Protein AF-A0A4R5K6H7-F1 (afdb_monomer_lite)

Radius of gyration: 14.01 Å; chains: 1; bounding box: 36×33×32 Å

Sequence (113 aa):
MSVEVGVRLEEVELQALKYLFDDEPGLAKLCVDIENFVVQARELTTVGFYSIINCKLPSGTVGSSREISKKISDPLLATGGCYVCWIEHDFTLCLEGFSDRNWPKALTPRALQ

Foldseek 3Di:
DDDPPFAFDDPLRLVLLCVQCVPPPLCPVVNVCNRVKGWPDKDADQFWIKTKIADPDDPPRDDAWDKTKDWDDDPVQPPTWMWIWIAHPPRIIMIIIGDPHHDDPVSGPPVHD

pLDDT: mean 83.08, std 14.32, range [34.84, 96.44]

Structure (mmCIF, N/CA/C/O backbone):
data_AF-A0A4R5K6H7-F1
#
_entry.id   AF-A0A4R5K6H7-F1
#
loop_
_atom_site.group_PDB
_atom_site.id
_atom_site.type_symbol
_atom_site.label_atom_id
_atom_site.label_alt_id
_atom_site.label_comp_id
_atom_site.label_asym_id
_atom_site.label_entity_id
_atom_site.label_seq_id
_atom_site.pdbx_PDB_ins_code
_atom_site.Cartn_x
_atom_site.Cartn_y
_atom_site.Cartn_z
_atom_site.occupancy
_atom_site.B_iso_or_equiv
_atom_site.auth_seq_id
_atom_site.auth_comp_id
_atom_site.auth_asym_id
_atom_site.auth_atom_id
_atom_site.pdbx_PDB_model_num
ATOM 1 N N . MET A 1 1 ? -19.971 -21.174 14.301 1.00 35.19 1 MET A N 1
ATOM 2 C CA . MET A 1 1 ? -19.513 -19.816 13.945 1.00 35.19 1 MET A CA 1
ATOM 3 C C . MET A 1 1 ? -18.135 -19.968 13.342 1.00 35.19 1 MET A C 1
ATOM 5 O O . MET A 1 1 ? -17.191 -20.223 14.077 1.00 35.19 1 MET A O 1
ATOM 9 N N . SER A 1 2 ? -18.041 -19.953 12.016 1.00 34.84 2 SER A N 1
ATOM 10 C CA . SER A 1 2 ? -16.748 -19.980 11.336 1.00 34.84 2 SER A CA 1
ATOM 11 C C . SER A 1 2 ? -16.135 -18.599 11.502 1.00 34.84 2 SER A C 1
ATOM 13 O O . SER A 1 2 ? -16.705 -17.617 11.037 1.00 34.84 2 SER A O 1
ATOM 15 N N . VAL A 1 3 ? -15.039 -18.507 12.247 1.00 42.41 3 VAL A N 1
ATOM 16 C CA . VAL A 1 3 ? -14.226 -17.293 12.264 1.00 42.41 3 VAL A CA 1
ATOM 17 C C . VAL A 1 3 ? -13.590 -17.245 10.881 1.00 42.41 3 VAL A C 1
ATOM 19 O O . VAL A 1 3 ? -12.768 -18.105 10.570 1.00 42.41 3 VAL A O 1
ATOM 22 N N . GLU A 1 4 ? -14.026 -16.330 10.016 1.00 46.28 4 GLU A N 1
ATOM 23 C CA . GLU A 1 4 ? -13.267 -16.034 8.803 1.00 46.28 4 GLU A CA 1
ATOM 24 C C . GLU A 1 4 ? -11.863 -15.640 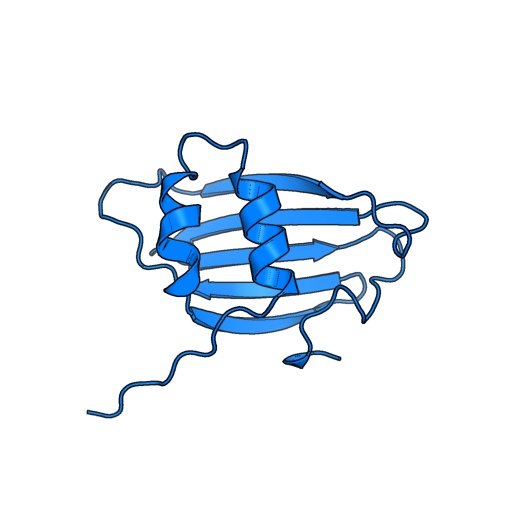9.256 1.00 46.28 4 GLU A C 1
ATOM 26 O O . GLU A 1 4 ? -11.665 -14.629 9.935 1.00 46.28 4 GLU A O 1
ATOM 31 N N . VAL A 1 5 ? -10.889 -16.500 8.965 1.00 55.56 5 VAL A N 1
ATOM 32 C CA . VAL A 1 5 ? -9.482 -16.193 9.186 1.00 55.56 5 VAL A CA 1
ATOM 33 C C . VAL A 1 5 ? -9.130 -15.151 8.136 1.00 55.56 5 VAL A C 1
ATOM 35 O O . VAL A 1 5 ? -8.787 -15.484 7.006 1.00 55.56 5 VAL A O 1
ATOM 38 N N . GLY A 1 6 ? -9.315 -13.882 8.492 1.00 67.06 6 GLY A N 1
ATOM 39 C CA . GLY A 1 6 ? -8.976 -12.761 7.634 1.00 67.06 6 GLY A CA 1
ATOM 40 C C . GLY A 1 6 ? -7.512 -12.835 7.208 1.00 67.06 6 GLY A C 1
ATOM 41 O O . GLY A 1 6 ? -6.631 -13.073 8.040 1.00 67.06 6 GLY A O 1
ATOM 42 N N . VAL A 1 7 ? -7.251 -12.646 5.915 1.00 86.31 7 VAL A N 1
ATOM 43 C CA . VAL A 1 7 ? -5.887 -12.602 5.381 1.00 86.31 7 VAL A CA 1
ATOM 44 C C . VAL A 1 7 ? -5.183 -11.394 5.993 1.00 86.31 7 VAL A C 1
ATOM 46 O O . VAL A 1 7 ? -5.696 -10.280 5.952 1.00 86.31 7 VAL A O 1
ATOM 49 N N . ARG A 1 8 ? -4.023 -11.608 6.614 1.00 91.06 8 ARG A N 1
ATOM 50 C CA . ARG A 1 8 ? -3.247 -10.520 7.223 1.00 91.06 8 ARG A CA 1
ATOM 51 C C . ARG A 1 8 ? -2.534 -9.701 6.151 1.00 91.06 8 ARG A C 1
ATOM 53 O O . ARG A 1 8 ? -2.286 -10.193 5.044 1.00 91.06 8 ARG A O 1
ATOM 60 N N . LEU A 1 9 ? -2.181 -8.471 6.518 1.00 92.75 9 LEU A N 1
ATOM 61 C CA . LEU A 1 9 ? -1.256 -7.658 5.738 1.00 92.75 9 LEU A CA 1
ATOM 62 C C . LEU A 1 9 ? 0.080 -8.386 5.579 1.00 92.75 9 LEU A C 1
ATOM 64 O O . LEU A 1 9 ? 0.585 -9.012 6.512 1.00 92.75 9 LEU A O 1
ATOM 68 N N . GLU A 1 10 ? 0.652 -8.277 4.393 1.00 94.62 10 GLU A N 1
ATOM 69 C CA . GLU A 1 10 ? 2.022 -8.669 4.120 1.00 94.62 10 GLU A CA 1
ATOM 70 C C . GLU A 1 10 ? 2.993 -7.520 4.414 1.00 94.62 10 GLU A C 1
ATOM 72 O O . GLU A 1 10 ? 2.599 -6.362 4.559 1.00 94.62 10 GLU A O 1
ATOM 77 N N . GLU A 1 11 ? 4.288 -7.840 4.474 1.00 92.81 11 GLU A N 1
ATOM 78 C CA . GLU A 1 11 ? 5.347 -6.890 4.838 1.00 92.81 11 GLU A CA 1
ATOM 79 C C . GLU A 1 11 ? 5.319 -5.610 3.987 1.00 92.81 11 GLU A C 1
ATOM 81 O O . GLU A 1 11 ? 5.425 -4.512 4.525 1.00 92.81 11 GLU A O 1
ATOM 86 N N . VAL A 1 12 ? 5.110 -5.740 2.672 1.00 93.88 12 VAL A N 1
ATOM 87 C CA . VAL A 1 12 ? 5.030 -4.595 1.749 1.00 93.88 12 VAL A CA 1
ATOM 88 C C . VAL A 1 12 ? 3.880 -3.657 2.127 1.00 93.88 12 VAL A C 1
ATOM 90 O O . VAL A 1 12 ? 4.056 -2.442 2.167 1.00 93.88 12 VAL A O 1
ATOM 93 N N . GLU A 1 13 ? 2.709 -4.213 2.441 1.00 95.19 13 GLU A N 1
ATOM 94 C CA . GLU A 1 13 ? 1.516 -3.434 2.786 1.00 95.19 13 GLU A CA 1
ATOM 95 C C . GLU A 1 13 ? 1.689 -2.753 4.150 1.00 95.19 13 GLU A C 1
ATOM 97 O O . GLU A 1 13 ? 1.373 -1.573 4.306 1.00 95.19 13 GLU A O 1
ATOM 102 N N . LEU A 1 14 ? 2.256 -3.472 5.127 1.00 93.12 14 LEU A N 1
ATOM 103 C CA . LEU A 1 14 ? 2.587 -2.937 6.450 1.00 93.12 14 LEU A CA 1
ATOM 104 C C . LEU A 1 14 ? 3.561 -1.762 6.355 1.00 93.12 14 LEU A C 1
ATOM 106 O O . LEU A 1 14 ? 3.347 -0.732 6.995 1.00 93.12 14 LEU A O 1
ATOM 110 N N . GLN A 1 15 ? 4.628 -1.910 5.571 1.00 92.12 15 GLN A N 1
ATOM 111 C CA . GLN A 1 15 ? 5.631 -0.866 5.390 1.00 92.12 15 GLN A CA 1
ATOM 112 C C . GLN A 1 15 ? 5.051 0.354 4.675 1.00 92.12 15 GLN A C 1
ATOM 114 O O . GLN A 1 15 ? 5.281 1.476 5.124 1.00 92.12 15 GLN A O 1
ATOM 119 N N . ALA A 1 16 ? 4.259 0.149 3.619 1.00 93.44 16 ALA A N 1
ATOM 120 C CA . ALA A 1 16 ? 3.613 1.234 2.888 1.00 93.44 16 ALA A CA 1
ATOM 121 C C . ALA A 1 16 ? 2.659 2.041 3.783 1.00 93.44 16 ALA A C 1
ATOM 123 O O . ALA A 1 16 ? 2.742 3.267 3.829 1.00 93.44 16 ALA A O 1
ATOM 124 N N . LEU A 1 17 ? 1.801 1.368 4.556 1.00 92.12 17 LEU A N 1
ATOM 125 C CA . LEU A 1 17 ? 0.883 2.032 5.485 1.00 92.12 17 LEU A CA 1
ATOM 126 C C . LEU A 1 17 ? 1.621 2.768 6.607 1.00 92.12 17 LEU A C 1
ATOM 128 O O . LEU A 1 17 ? 1.303 3.924 6.876 1.00 92.12 17 LEU A O 1
ATOM 132 N N . LYS A 1 18 ? 2.636 2.147 7.227 1.00 90.62 18 LYS A N 1
ATOM 133 C CA . LYS A 1 18 ? 3.474 2.819 8.236 1.00 90.62 18 LYS A CA 1
ATOM 134 C C . LYS A 1 18 ? 4.119 4.074 7.659 1.00 90.62 18 LYS A C 1
ATOM 136 O O . LYS A 1 18 ? 4.041 5.130 8.273 1.00 90.62 18 LYS A O 1
ATOM 141 N N . TYR A 1 19 ? 4.687 3.973 6.459 1.00 90.88 19 TYR A N 1
ATOM 142 C CA . TYR A 1 19 ? 5.308 5.099 5.770 1.00 90.88 19 TYR A CA 1
ATOM 143 C C . TYR A 1 19 ? 4.318 6.239 5.491 1.00 90.88 19 TYR A C 1
ATOM 145 O O . TYR A 1 19 ? 4.633 7.411 5.711 1.00 90.88 19 TYR A O 1
ATOM 153 N N . LEU A 1 20 ? 3.104 5.913 5.042 1.00 90.19 20 LEU A N 1
ATOM 154 C CA . LEU A 1 20 ? 2.058 6.904 4.789 1.00 90.19 20 LEU A CA 1
ATOM 155 C C . LEU A 1 20 ? 1.589 7.590 6.077 1.00 90.19 20 LEU A C 1
ATOM 157 O O . LEU A 1 20 ? 1.406 8.806 6.082 1.00 90.19 20 LEU A O 1
ATOM 161 N N . PHE A 1 21 ? 1.436 6.838 7.165 1.00 87.12 21 PHE A N 1
ATOM 162 C CA . PHE A 1 21 ? 0.838 7.324 8.409 1.00 87.12 21 PHE A CA 1
ATOM 163 C C . PHE A 1 21 ? 1.822 7.991 9.382 1.00 87.12 21 PHE A C 1
ATOM 165 O O . PHE A 1 21 ? 1.366 8.703 10.273 1.00 87.12 21 PHE A O 1
ATOM 172 N N . ASP A 1 22 ? 3.136 7.799 9.220 1.00 84.44 22 ASP A N 1
ATOM 173 C CA . ASP A 1 22 ? 4.167 8.289 10.158 1.00 84.44 22 ASP A CA 1
ATOM 174 C C . ASP A 1 22 ? 4.073 9.802 10.440 1.00 84.44 22 ASP A C 1
ATOM 176 O O . ASP A 1 22 ? 4.150 10.245 11.583 1.00 84.44 22 ASP A O 1
ATOM 180 N N . ASP A 1 23 ? 3.786 10.591 9.401 1.00 76.62 23 ASP A N 1
ATOM 181 C CA . ASP A 1 23 ? 3.695 12.059 9.478 1.00 76.62 23 ASP A CA 1
ATOM 182 C C . ASP A 1 23 ? 2.252 12.575 9.614 1.00 76.62 23 ASP A C 1
ATOM 184 O O . ASP A 1 23 ? 2.001 13.767 9.444 1.00 76.62 23 ASP A O 1
ATOM 188 N N . GLU A 1 24 ? 1.281 11.693 9.873 1.00 79.56 24 GLU A N 1
ATOM 189 C CA . GLU A 1 24 ? -0.144 12.027 9.870 1.00 79.56 24 GLU A CA 1
ATOM 190 C C . GLU A 1 24 ? -0.742 11.944 11.284 1.00 79.56 24 GLU A C 1
ATOM 192 O O . GLU A 1 24 ? -1.169 10.871 11.724 1.00 79.56 24 GLU A O 1
ATOM 197 N N . PRO A 1 25 ? -0.855 13.076 12.017 1.00 70.69 25 PRO A N 1
ATOM 198 C CA . PRO A 1 25 ? -1.251 13.084 13.429 1.00 70.69 25 PRO A CA 1
ATOM 199 C C . PRO A 1 25 ? -2.618 12.439 13.698 1.00 70.69 25 PRO A C 1
ATOM 201 O O . PRO A 1 25 ? -2.850 11.885 14.772 1.00 70.69 25 PRO A O 1
ATOM 204 N N . GLY A 1 26 ? -3.528 12.498 12.719 1.00 70.31 26 GLY A N 1
ATOM 205 C CA . GLY A 1 26 ? -4.852 11.877 12.797 1.00 70.31 26 GLY A CA 1
ATOM 206 C C . GLY A 1 26 ? -4.848 10.358 12.597 1.00 70.31 26 GLY A C 1
ATOM 207 O O . GLY A 1 26 ? -5.784 9.693 13.033 1.00 70.31 26 GLY A O 1
ATOM 208 N N . LEU A 1 27 ? -3.800 9.804 11.981 1.00 74.38 27 LEU A N 1
ATOM 209 C CA . LEU A 1 27 ? -3.680 8.381 11.648 1.00 74.38 27 LEU A CA 1
ATOM 210 C C . LEU A 1 27 ? -2.575 7.665 12.426 1.00 74.38 27 LEU A C 1
ATOM 212 O O . LEU A 1 27 ? -2.494 6.445 12.368 1.00 74.38 27 LEU A O 1
ATOM 216 N N . ALA A 1 28 ? -1.790 8.368 13.243 1.00 68.81 28 ALA A N 1
ATOM 217 C CA . ALA A 1 28 ? -0.818 7.742 14.140 1.00 68.81 28 ALA A CA 1
ATOM 218 C C . ALA A 1 28 ? -1.445 6.655 15.041 1.00 68.81 28 ALA A C 1
ATOM 220 O O . ALA A 1 28 ? -0.819 5.636 15.326 1.00 68.81 28 ALA A O 1
ATOM 221 N N . LYS A 1 29 ? -2.717 6.818 15.440 1.00 68.12 29 LYS A N 1
ATOM 222 C CA . LYS A 1 29 ? -3.464 5.783 16.180 1.00 68.12 29 LYS A CA 1
ATOM 223 C C . LYS A 1 29 ? -3.680 4.508 15.361 1.00 68.12 29 LYS A C 1
ATOM 225 O O . LYS A 1 29 ? -3.722 3.430 15.937 1.00 68.12 29 LYS A O 1
ATOM 230 N N . LEU A 1 30 ? -3.773 4.616 14.037 1.00 72.12 30 LEU A N 1
ATOM 231 C CA . LEU A 1 30 ? -3.923 3.461 13.159 1.00 72.12 30 LEU A CA 1
ATOM 232 C C . LEU A 1 30 ? -2.662 2.635 13.011 1.00 72.12 30 LEU A C 1
ATOM 234 O O . LEU A 1 30 ? -2.759 1.422 12.861 1.00 72.12 30 LEU A O 1
ATOM 238 N N . CYS A 1 31 ? -1.491 3.263 13.107 1.00 69.81 31 CYS A N 1
ATOM 239 C CA . CYS A 1 31 ? -0.229 2.531 13.145 1.00 69.81 31 CYS A CA 1
ATOM 240 C C . CYS A 1 31 ? -0.148 1.562 14.328 1.00 69.81 31 CYS A C 1
ATOM 242 O O . CYS A 1 31 ? 0.494 0.523 14.205 1.00 69.81 31 CYS A O 1
ATOM 244 N N . VAL A 1 32 ? -0.789 1.886 15.457 1.00 69.62 32 VAL A N 1
ATOM 245 C CA . VAL A 1 32 ? -0.776 1.043 16.663 1.00 69.62 32 VAL A CA 1
ATOM 246 C C . VAL A 1 32 ? -1.591 -0.235 16.454 1.00 69.62 32 VAL A C 1
ATOM 248 O O . VAL A 1 32 ? -1.161 -1.305 16.867 1.00 69.62 32 VAL A O 1
ATOM 251 N N . ASP A 1 33 ? -2.726 -0.136 15.759 1.00 77.56 33 ASP A N 1
ATOM 252 C CA . ASP A 1 33 ? -3.651 -1.254 15.536 1.00 77.56 33 ASP A CA 1
ATOM 253 C C . ASP A 1 33 ? -3.495 -1.917 14.159 1.00 77.56 33 ASP A C 1
ATOM 255 O O . ASP A 1 33 ? -4.317 -2.753 13.777 1.00 77.56 33 ASP A O 1
ATOM 259 N N . ILE A 1 34 ? -2.444 -1.576 13.406 1.00 82.62 34 ILE A N 1
ATOM 260 C CA . ILE A 1 34 ? -2.248 -2.039 12.025 1.00 82.62 34 ILE A CA 1
ATOM 261 C C . ILE A 1 34 ? -2.199 -3.570 11.912 1.00 82.62 34 ILE A C 1
ATOM 263 O O . ILE A 1 34 ? -2.612 -4.143 10.909 1.00 82.62 34 ILE A O 1
ATOM 267 N N . GLU A 1 35 ? -1.764 -4.260 12.967 1.00 79.94 35 GLU A N 1
ATOM 268 C CA . GLU A 1 35 ? -1.738 -5.725 13.019 1.00 79.94 35 GLU A CA 1
ATOM 269 C C . GLU A 1 35 ? -3.142 -6.344 12.986 1.00 79.94 35 GLU A C 1
ATOM 271 O O . GLU A 1 35 ? -3.300 -7.487 12.559 1.00 79.94 35 GLU A O 1
ATOM 276 N N . ASN A 1 36 ? -4.175 -5.596 13.390 1.00 83.62 36 ASN A N 1
ATOM 277 C CA . ASN A 1 36 ? -5.574 -6.028 13.377 1.00 83.62 36 ASN A CA 1
ATOM 278 C C . ASN A 1 36 ? -6.260 -5.832 12.022 1.00 83.62 36 ASN A C 1
ATOM 280 O O . ASN A 1 36 ? -7.431 -6.191 11.881 1.00 83.62 36 ASN A O 1
ATOM 284 N N . PHE A 1 37 ? -5.560 -5.272 11.036 1.00 89.06 37 PHE A N 1
ATOM 285 C CA . PHE A 1 37 ? -6.117 -5.055 9.710 1.00 89.06 37 PHE A CA 1
ATOM 286 C C . PHE A 1 37 ? -6.242 -6.381 8.963 1.00 89.06 37 PHE A C 1
ATOM 288 O O . PHE A 1 37 ? -5.418 -7.293 9.103 1.00 89.06 37 PHE A O 1
ATOM 295 N N . VAL A 1 38 ? -7.297 -6.475 8.160 1.00 91.62 38 VAL A N 1
ATOM 296 C CA . VAL A 1 38 ? -7.617 -7.663 7.374 1.00 91.62 38 VAL A CA 1
ATOM 297 C C . VAL A 1 38 ? -7.695 -7.277 5.912 1.00 91.62 38 VAL A C 1
ATOM 299 O O . VAL A 1 38 ? -8.490 -6.425 5.530 1.00 91.62 38 VAL A O 1
ATOM 302 N N . VAL A 1 39 ? -6.900 -7.934 5.082 1.00 93.25 39 VAL A N 1
ATOM 303 C CA . VAL A 1 39 ? -6.957 -7.777 3.634 1.00 93.25 39 VAL A CA 1
ATOM 304 C C . VAL A 1 39 ? -8.169 -8.530 3.097 1.00 93.25 39 VAL A C 1
ATOM 306 O O . VAL A 1 39 ? -8.321 -9.731 3.320 1.00 93.25 39 VAL A O 1
ATOM 309 N N . GLN A 1 40 ? -9.033 -7.804 2.396 1.00 93.00 40 GLN A N 1
ATOM 310 C CA . GLN A 1 40 ? -10.210 -8.335 1.714 1.00 93.00 40 GLN A CA 1
ATOM 311 C C . GLN A 1 40 ? -9.889 -8.731 0.274 1.00 93.00 40 GLN A C 1
ATOM 313 O O . GLN A 1 40 ? -10.354 -9.766 -0.196 1.00 93.00 40 GLN A O 1
ATOM 318 N N . ALA A 1 41 ? -9.085 -7.922 -0.417 1.00 93.69 41 ALA A N 1
ATOM 319 C CA . ALA A 1 41 ? -8.701 -8.164 -1.800 1.00 93.69 41 ALA A CA 1
ATOM 320 C C . ALA A 1 41 ? -7.311 -7.601 -2.095 1.00 93.69 41 ALA A C 1
ATOM 322 O O . ALA A 1 41 ? -6.854 -6.660 -1.446 1.00 93.69 41 ALA A O 1
ATOM 323 N N . ARG A 1 42 ? -6.666 -8.189 -3.100 1.00 96.38 42 ARG A N 1
ATOM 324 C CA . ARG A 1 42 ? -5.419 -7.724 -3.701 1.00 96.38 42 ARG A CA 1
ATOM 325 C C . ARG A 1 42 ? -5.529 -7.899 -5.202 1.00 96.38 42 ARG A C 1
ATOM 327 O O . ARG A 1 42 ? -6.055 -8.918 -5.649 1.00 96.38 42 ARG A O 1
ATOM 334 N N . GLU A 1 43 ? -4.973 -6.977 -5.962 1.00 96.31 43 GLU A N 1
ATOM 335 C CA . GLU A 1 43 ? -4.887 -7.122 -7.410 1.00 96.31 43 GLU A CA 1
ATOM 336 C C . GLU A 1 43 ? -3.611 -6.471 -7.936 1.00 96.31 43 GLU A C 1
ATOM 338 O O . GLU A 1 43 ? -3.130 -5.463 -7.414 1.00 96.31 43 GLU A O 1
ATOM 343 N N . LEU A 1 44 ? -3.053 -7.085 -8.976 1.00 95.56 44 LEU A N 1
ATOM 344 C CA . LEU A 1 44 ? -1.936 -6.532 -9.721 1.00 95.56 44 LEU A CA 1
ATOM 345 C C . LEU A 1 44 ? -2.476 -5.610 -10.815 1.00 95.56 44 LEU A C 1
ATOM 347 O O . LEU A 1 44 ? -3.356 -6.003 -11.578 1.00 95.56 44 LEU A O 1
ATOM 351 N N . THR A 1 45 ? -1.911 -4.416 -10.937 1.00 91.88 45 THR A N 1
ATOM 352 C CA . THR A 1 45 ? -2.241 -3.491 -12.024 1.00 91.88 45 THR A CA 1
ATOM 353 C C . THR A 1 45 ? -1.117 -3.468 -13.055 1.00 91.88 45 THR A C 1
ATOM 355 O O . THR A 1 45 ? -0.049 -4.054 -12.872 1.00 91.88 45 THR A O 1
ATOM 358 N N . THR A 1 46 ? -1.321 -2.763 -14.167 1.00 89.44 46 THR A N 1
ATOM 359 C CA . THR A 1 46 ? -0.272 -2.594 -15.186 1.00 89.44 46 THR A CA 1
ATOM 360 C C . THR A 1 46 ? 0.946 -1.818 -14.681 1.00 89.44 46 THR A C 1
ATOM 362 O O . THR A 1 46 ? 2.002 -1.883 -15.303 1.00 89.44 46 THR A O 1
ATOM 365 N N . VAL A 1 47 ? 0.797 -1.063 -13.591 1.00 91.62 47 VAL A N 1
ATOM 366 C CA . VAL A 1 47 ? 1.793 -0.102 -13.088 1.00 91.62 47 VAL A CA 1
ATOM 367 C C . VAL A 1 47 ? 2.142 -0.320 -11.615 1.00 91.62 47 VAL A C 1
ATOM 369 O O . VAL A 1 47 ? 2.862 0.496 -11.037 1.00 91.62 47 VAL A O 1
ATOM 372 N N . GLY A 1 48 ? 1.636 -1.389 -10.994 1.00 94.75 48 GLY A N 1
ATOM 373 C CA . GLY A 1 48 ? 1.588 -1.473 -9.542 1.00 94.75 48 GLY A CA 1
ATOM 374 C C . GLY A 1 48 ? 0.744 -2.611 -8.986 1.00 94.75 48 GLY A C 1
ATOM 375 O O . GLY A 1 48 ? 0.559 -3.657 -9.608 1.00 94.75 48 GLY A O 1
ATOM 376 N N . PHE A 1 49 ? 0.207 -2.373 -7.798 1.00 96.25 49 PHE A N 1
ATOM 377 C CA . PHE A 1 49 ? -0.789 -3.213 -7.147 1.00 96.25 49 PHE A CA 1
ATOM 378 C C . PHE A 1 49 ? -1.741 -2.344 -6.332 1.00 96.25 49 PHE A C 1
ATOM 380 O O . PHE A 1 49 ? -1.388 -1.226 -5.946 1.00 96.25 49 PHE A O 1
ATOM 387 N N . TYR A 1 50 ? -2.898 -2.899 -5.990 1.00 95.94 50 TYR A N 1
ATOM 388 C CA . TYR A 1 50 ? -3.723 -2.351 -4.925 1.00 95.94 50 TYR A CA 1
ATOM 389 C C . TYR A 1 50 ? -4.196 -3.441 -3.960 1.00 95.94 50 TYR A C 1
ATOM 391 O O . TYR A 1 50 ? -4.285 -4.621 -4.313 1.00 95.94 50 TYR A O 1
ATOM 399 N N . SER A 1 51 ? -4.512 -3.019 -2.740 1.00 96.31 51 SER A N 1
ATOM 400 C CA .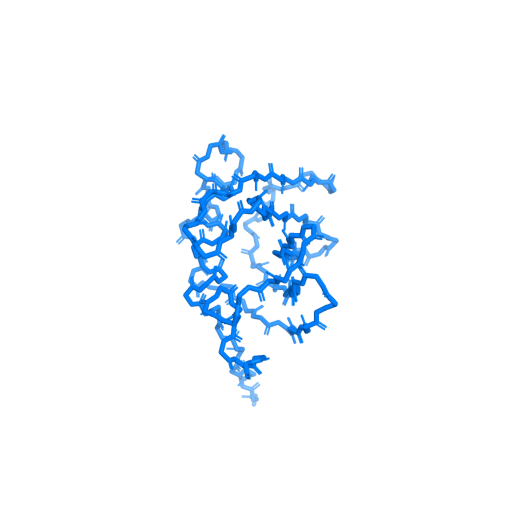 SER A 1 51 ? -5.058 -3.844 -1.670 1.00 96.31 51 SER A CA 1
ATOM 401 C C . SER A 1 51 ? -6.253 -3.150 -1.027 1.00 96.31 51 SER A C 1
ATOM 403 O O . SER A 1 51 ? -6.180 -1.973 -0.679 1.00 96.31 51 SER A O 1
ATOM 405 N N . ILE A 1 52 ? -7.337 -3.898 -0.826 1.00 93.88 52 ILE A N 1
ATOM 406 C CA . ILE A 1 52 ? -8.517 -3.461 -0.070 1.00 93.88 52 ILE A CA 1
ATOM 407 C C . ILE A 1 52 ? -8.424 -4.070 1.322 1.00 93.88 52 ILE A C 1
ATOM 409 O O . ILE A 1 52 ? -8.305 -5.288 1.473 1.00 93.88 52 ILE A O 1
ATOM 413 N N . ILE A 1 53 ? -8.449 -3.222 2.341 1.00 92.44 53 ILE A N 1
ATOM 414 C CA . ILE A 1 53 ? -8.077 -3.563 3.708 1.00 92.44 53 ILE A CA 1
ATOM 415 C C . ILE A 1 53 ? -9.178 -3.087 4.647 1.00 92.44 53 ILE A C 1
ATOM 417 O O . ILE A 1 53 ? -9.450 -1.900 4.763 1.00 92.44 53 ILE A O 1
ATOM 421 N N . ASN A 1 54 ? -9.789 -4.008 5.376 1.00 89.31 54 ASN A N 1
ATOM 422 C CA . ASN A 1 54 ? -10.714 -3.673 6.443 1.00 89.31 54 ASN A CA 1
ATOM 423 C C . ASN A 1 54 ? -9.925 -3.318 7.710 1.00 89.31 54 ASN A C 1
ATOM 425 O O . ASN A 1 54 ? -9.114 -4.118 8.195 1.00 89.31 54 ASN A O 1
ATOM 429 N N . CYS A 1 55 ? -10.172 -2.132 8.257 1.00 81.69 55 CYS A N 1
ATOM 430 C CA . CYS A 1 55 ? -9.647 -1.719 9.546 1.00 81.69 55 CYS A CA 1
ATOM 431 C C . CYS A 1 55 ? -10.806 -1.504 10.522 1.00 81.69 55 CYS A C 1
ATOM 433 O O . CYS A 1 55 ? -11.816 -0.897 10.202 1.00 81.69 55 CYS A O 1
ATOM 435 N N . LYS A 1 56 ? -10.688 -1.976 11.764 1.00 71.88 56 LYS A N 1
ATOM 436 C CA . LYS A 1 56 ? -11.649 -1.590 12.805 1.00 71.88 56 LYS A CA 1
ATOM 437 C C . LYS A 1 56 ? -11.177 -0.282 13.421 1.00 71.88 56 LYS A C 1
ATOM 439 O O . LYS A 1 56 ? -10.423 -0.308 14.389 1.00 71.88 56 LYS A O 1
ATOM 444 N N . LEU A 1 57 ? -11.572 0.857 12.849 1.00 65.62 57 LEU A N 1
ATOM 445 C CA . LEU A 1 57 ? -11.237 2.144 13.461 1.00 65.62 57 LEU A CA 1
ATOM 446 C C . LEU A 1 57 ? -11.987 2.296 14.790 1.00 65.62 57 LEU A C 1
ATOM 448 O O . LEU A 1 57 ? -13.184 1.996 14.856 1.00 65.62 57 LEU A O 1
ATOM 452 N N . PRO A 1 58 ? -11.345 2.838 15.837 1.00 58.38 58 PRO A N 1
ATOM 453 C CA . PRO A 1 58 ? -12.070 3.326 16.996 1.00 58.38 58 PRO A CA 1
ATOM 454 C C . PRO A 1 58 ? -13.097 4.367 16.537 1.00 58.38 58 PRO A C 1
ATOM 456 O O . PRO A 1 58 ? -12.778 5.276 15.759 1.00 58.38 58 PRO A O 1
ATOM 459 N N . SER A 1 59 ? -14.334 4.230 17.011 1.00 53.19 59 SER A N 1
ATOM 460 C CA . SER A 1 59 ? -15.430 5.158 16.733 1.00 53.19 59 SER A CA 1
ATOM 461 C C . SER A 1 59 ? -14.982 6.608 16.961 1.00 53.19 59 SER A C 1
ATOM 463 O O . SER A 1 59 ? -14.595 6.960 18.074 1.00 53.19 59 SER A O 1
ATOM 465 N N . GLY A 1 60 ? -15.025 7.432 15.907 1.00 54.50 60 GLY A N 1
ATOM 466 C CA . GLY A 1 60 ? -14.685 8.862 15.956 1.00 54.50 60 GLY A CA 1
ATOM 467 C C . GLY A 1 60 ? -13.380 9.283 15.269 1.00 54.50 60 GLY A C 1
ATOM 468 O O . GLY A 1 60 ? -13.012 10.449 15.382 1.00 54.50 60 GLY A O 1
ATOM 469 N N . THR A 1 61 ? -12.673 8.384 14.571 1.00 57.47 61 THR A N 1
ATOM 470 C CA . THR A 1 61 ? -11.296 8.678 14.116 1.00 57.47 61 THR A CA 1
ATOM 471 C C . THR A 1 61 ? -11.173 9.245 12.696 1.00 57.47 61 THR A C 1
ATOM 473 O O . THR A 1 61 ? -10.138 9.823 12.387 1.00 57.47 61 THR A O 1
ATOM 476 N N . VAL A 1 62 ? -12.176 9.160 11.814 1.00 55.19 62 VAL A N 1
ATOM 477 C CA . VAL A 1 62 ? -11.984 9.604 10.419 1.00 55.19 62 VAL A CA 1
ATOM 478 C C . VAL A 1 62 ? -13.203 10.341 9.877 1.00 55.19 62 VAL A C 1
ATOM 480 O O . VAL A 1 62 ? -14.280 9.769 9.729 1.00 55.19 62 VAL A O 1
ATOM 483 N N . GLY A 1 63 ? -13.006 11.622 9.555 1.00 54.59 63 GLY A N 1
ATOM 484 C CA . GLY A 1 63 ? -13.851 12.327 8.599 1.00 54.59 63 GLY A CA 1
ATOM 485 C C . GLY A 1 63 ? -13.665 11.690 7.225 1.00 54.59 63 GLY A C 1
ATOM 486 O O . GLY A 1 63 ? -12.535 11.486 6.787 1.00 54.59 63 GLY A O 1
ATOM 487 N N . SER A 1 64 ? -14.773 11.326 6.590 1.00 58.56 64 SER A N 1
ATOM 488 C CA . SER A 1 64 ? -14.837 10.680 5.279 1.00 58.56 64 SER A CA 1
ATOM 489 C C . SER A 1 64 ? -13.866 11.280 4.251 1.00 58.56 64 SER A C 1
ATOM 491 O O . SER A 1 64 ? -13.801 12.501 4.107 1.00 58.56 64 SER A O 1
ATOM 493 N N . SER A 1 65 ? -13.218 10.406 3.472 1.00 60.19 65 SER A N 1
ATOM 494 C CA . SER A 1 65 ? -12.548 1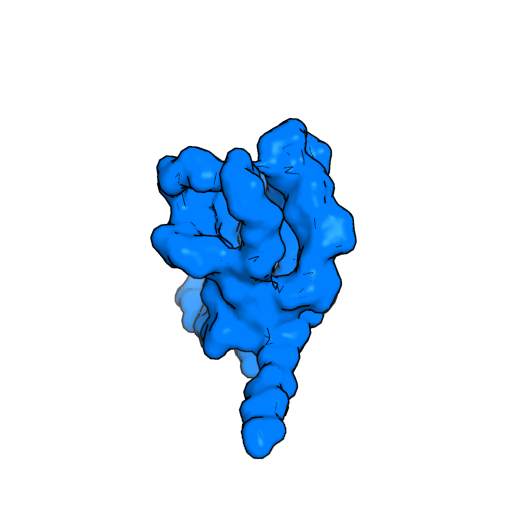0.726 2.204 1.00 60.19 65 SER A CA 1
ATOM 495 C C . SER A 1 65 ? -11.260 11.558 2.299 1.00 60.19 65 SER A C 1
ATOM 497 O O . SER A 1 65 ? -11.105 12.557 1.595 1.00 60.19 65 SER A O 1
ATOM 499 N N . ARG A 1 66 ? -10.301 11.138 3.135 1.00 74.38 66 ARG A N 1
ATOM 500 C CA . ARG A 1 66 ? -8.929 11.667 3.081 1.00 74.38 66 ARG A CA 1
ATOM 501 C C . ARG A 1 66 ? -8.018 10.697 2.332 1.00 74.38 66 ARG A C 1
ATOM 503 O O . ARG A 1 66 ? -7.779 9.589 2.804 1.00 74.38 66 ARG A O 1
ATOM 510 N N . GLU A 1 67 ? -7.525 11.140 1.183 1.00 88.31 67 GLU A N 1
ATOM 511 C CA . GLU A 1 67 ? -6.429 10.504 0.454 1.00 88.31 67 GLU A CA 1
ATOM 512 C C . GLU A 1 67 ? -5.093 11.008 1.011 1.00 88.31 67 GLU A C 1
ATOM 514 O O . GLU A 1 67 ? -4.933 12.199 1.301 1.00 88.31 67 GLU A O 1
ATOM 519 N N . ILE A 1 68 ? -4.138 10.099 1.177 1.00 90.06 68 ILE A N 1
ATOM 520 C CA . ILE A 1 68 ? -2.760 10.393 1.558 1.00 90.06 68 ILE A CA 1
ATOM 521 C C . ILE A 1 68 ? -1.859 9.723 0.546 1.00 90.06 68 ILE A C 1
ATOM 523 O O . ILE A 1 68 ? -1.941 8.517 0.334 1.00 90.06 68 ILE A O 1
ATOM 527 N N . SER A 1 69 ? -0.966 10.507 -0.038 1.00 93.19 69 SER A N 1
ATOM 528 C CA . SER A 1 69 ? 0.005 10.032 -1.007 1.00 93.19 69 SER A CA 1
ATOM 529 C C . SER A 1 69 ? 1.408 10.447 -0.594 1.00 93.19 69 SER A C 1
ATOM 531 O O . SER A 1 69 ? 1.639 11.567 -0.133 1.00 93.19 69 SER A O 1
ATOM 533 N N . LYS A 1 70 ? 2.367 9.535 -0.752 1.00 94.00 70 LYS A N 1
ATOM 534 C CA . LYS A 1 70 ? 3.788 9.828 -0.560 1.00 94.00 70 LYS A CA 1
ATOM 535 C C . LYS A 1 70 ? 4.615 9.168 -1.649 1.00 94.00 70 LYS A C 1
ATOM 537 O O . LYS A 1 70 ? 4.464 7.985 -1.952 1.00 94.00 70 LYS A O 1
ATOM 542 N N . LYS A 1 71 ? 5.544 9.949 -2.199 1.00 94.06 71 LYS A N 1
ATOM 543 C CA . LYS A 1 71 ? 6.549 9.440 -3.129 1.00 94.06 71 LYS A CA 1
ATOM 544 C C . LYS A 1 71 ? 7.532 8.554 -2.384 1.00 94.06 71 LYS A C 1
ATOM 546 O O . LYS A 1 71 ? 8.012 8.934 -1.322 1.00 94.06 71 LYS A O 1
ATOM 551 N N . ILE A 1 72 ? 7.884 7.431 -2.986 1.00 91.00 72 ILE A N 1
ATOM 552 C CA . ILE A 1 72 ? 8.929 6.543 -2.496 1.00 91.00 72 ILE A CA 1
ATOM 553 C C . ILE A 1 72 ? 10.155 6.611 -3.395 1.00 91.00 72 ILE A C 1
ATOM 555 O O . ILE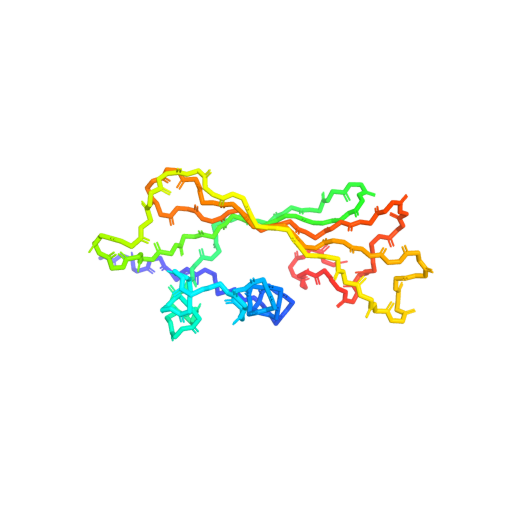 A 1 72 ? 10.062 6.734 -4.619 1.00 91.00 72 ILE A O 1
ATOM 559 N N . SER A 1 73 ? 11.310 6.512 -2.749 1.00 85.25 73 SER A N 1
ATOM 560 C CA . SER A 1 73 ? 12.601 6.358 -3.400 1.00 85.25 73 SER A CA 1
ATOM 561 C C . SER A 1 73 ? 13.159 5.009 -2.973 1.00 85.25 73 SER A C 1
ATOM 563 O O . SER A 1 73 ? 13.625 4.859 -1.846 1.00 85.25 73 SER A O 1
ATOM 565 N N . ASP A 1 74 ? 13.051 4.021 -3.856 1.00 87.25 74 ASP A N 1
ATOM 566 C CA . ASP A 1 74 ? 13.605 2.684 -3.664 1.00 87.25 74 ASP A CA 1
ATOM 567 C C . ASP A 1 74 ? 14.600 2.405 -4.801 1.00 87.25 74 ASP A C 1
ATOM 569 O O . ASP A 1 74 ? 14.299 2.747 -5.948 1.00 87.25 74 ASP A O 1
ATOM 573 N N . PRO A 1 75 ? 15.771 1.794 -4.544 1.00 88.25 75 PRO A N 1
ATOM 574 C CA . PRO A 1 75 ? 16.731 1.450 -5.595 1.00 88.25 75 PRO A CA 1
ATOM 575 C C . PRO A 1 75 ? 16.154 0.596 -6.736 1.00 88.25 75 PRO A C 1
ATOM 577 O O . PRO A 1 75 ? 16.664 0.644 -7.855 1.00 88.25 75 PRO A O 1
ATOM 580 N N . LEU A 1 76 ? 15.101 -0.182 -6.473 1.00 88.06 76 LEU A N 1
ATOM 581 C CA . LEU A 1 76 ? 14.397 -0.985 -7.474 1.00 88.06 76 LEU A CA 1
ATOM 582 C C . LEU A 1 76 ? 13.451 -0.147 -8.350 1.00 88.06 76 LEU A C 1
ATOM 584 O O . LEU A 1 76 ? 13.050 -0.594 -9.424 1.00 88.06 76 LEU A O 1
ATOM 588 N N . LEU A 1 77 ? 13.121 1.073 -7.923 1.00 86.25 77 LEU A N 1
ATOM 589 C CA . LEU A 1 77 ? 12.289 2.037 -8.635 1.00 86.25 77 LEU A CA 1
ATOM 590 C C . LEU A 1 77 ? 13.169 3.122 -9.264 1.00 86.25 77 LEU A C 1
ATOM 592 O O . LEU A 1 77 ? 13.323 4.218 -8.730 1.00 86.25 77 LEU A O 1
ATOM 596 N N . ALA A 1 78 ? 13.719 2.830 -10.446 1.00 76.81 78 ALA A N 1
ATOM 597 C CA . ALA A 1 78 ? 14.659 3.711 -11.154 1.00 76.81 78 ALA A CA 1
ATOM 598 C C . ALA A 1 78 ? 14.150 5.151 -11.387 1.00 76.81 78 ALA A C 1
ATOM 600 O O . ALA A 1 78 ? 14.951 6.076 -11.505 1.00 76.81 78 ALA A O 1
ATOM 601 N N . THR A 1 79 ? 12.831 5.348 -11.468 1.00 81.06 79 THR A N 1
ATOM 602 C CA . THR A 1 79 ? 12.182 6.661 -11.641 1.00 81.06 79 THR A CA 1
ATOM 603 C C . THR A 1 79 ? 11.341 7.080 -10.431 1.00 81.06 79 THR A C 1
ATOM 605 O O . THR A 1 79 ? 10.584 8.043 -10.520 1.00 81.06 79 THR A O 1
ATOM 608 N N . GLY A 1 80 ? 11.475 6.374 -9.304 1.00 86.38 80 GLY A N 1
ATOM 609 C CA . GLY A 1 80 ? 10.617 6.519 -8.131 1.00 86.38 80 GLY A CA 1
ATOM 610 C C . GLY A 1 80 ? 9.250 5.848 -8.294 1.00 86.38 80 GLY A C 1
ATOM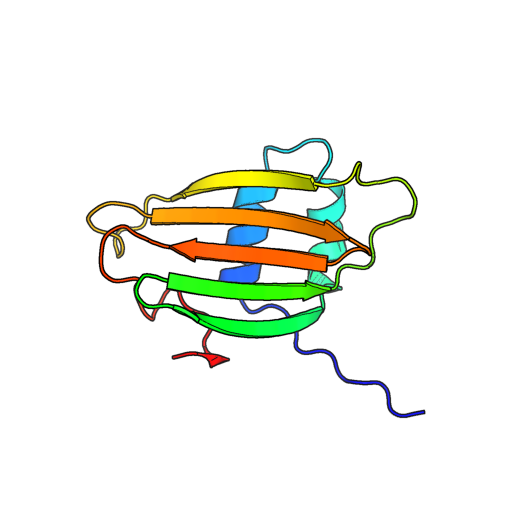 611 O O . GLY A 1 80 ? 8.911 5.308 -9.350 1.00 86.38 80 GLY A O 1
ATOM 612 N N . GLY A 1 81 ? 8.473 5.878 -7.218 1.00 93.25 81 GLY A N 1
ATOM 613 C CA . GLY A 1 81 ? 7.088 5.415 -7.186 1.00 93.25 81 GLY A CA 1
ATOM 614 C C . GLY A 1 81 ? 6.268 6.217 -6.185 1.00 93.25 81 GLY A C 1
ATOM 615 O O . GLY A 1 81 ? 6.768 7.157 -5.562 1.00 93.25 81 GLY A O 1
ATOM 616 N N . CYS A 1 82 ? 5.013 5.840 -6.013 1.00 95.75 82 CYS A N 1
ATOM 617 C CA . CYS A 1 82 ? 4.112 6.435 -5.044 1.00 95.75 82 CYS A CA 1
ATOM 618 C C . CYS A 1 82 ? 3.392 5.329 -4.280 1.00 95.75 82 CYS A C 1
ATOM 620 O O . CYS A 1 82 ? 2.989 4.330 -4.876 1.00 95.75 82 CYS A O 1
ATOM 622 N N . TYR A 1 83 ? 3.211 5.539 -2.980 1.00 96.00 83 TYR A N 1
ATOM 623 C CA . TYR A 1 83 ? 2.146 4.880 -2.243 1.00 96.00 83 TYR A CA 1
ATOM 624 C C . TYR A 1 83 ? 1.009 5.868 -2.039 1.00 96.00 83 TYR A C 1
ATOM 626 O O . TYR A 1 83 ? 1.246 7.041 -1.737 1.00 96.00 83 TYR A O 1
ATOM 634 N N . VAL A 1 84 ? -0.217 5.384 -2.176 1.00 94.56 84 VAL A N 1
ATOM 635 C CA . VAL A 1 84 ? -1.435 6.141 -1.906 1.00 94.56 84 VAL A CA 1
ATOM 636 C C . VAL A 1 84 ? -2.337 5.295 -1.026 1.00 94.56 84 VAL A C 1
ATOM 638 O O . VAL A 1 84 ? -2.472 4.095 -1.238 1.00 94.56 84 VAL A O 1
ATOM 641 N N . CYS A 1 85 ? -2.935 5.910 -0.014 1.00 92.69 85 CYS A N 1
ATOM 642 C CA . CYS A 1 85 ? -3.966 5.293 0.800 1.00 92.69 85 CYS A CA 1
ATOM 643 C C . CYS A 1 85 ? -5.143 6.248 0.933 1.00 92.69 85 CYS A C 1
ATOM 645 O O . CYS A 1 85 ? -4.956 7.428 1.235 1.00 92.69 85 CYS A O 1
ATOM 647 N N . TRP A 1 86 ? -6.353 5.742 0.743 1.00 88.94 86 TRP A N 1
ATOM 648 C CA . TRP A 1 86 ? -7.571 6.486 1.029 1.00 88.94 86 TRP A CA 1
ATOM 649 C C . TRP A 1 86 ? -8.530 5.646 1.851 1.00 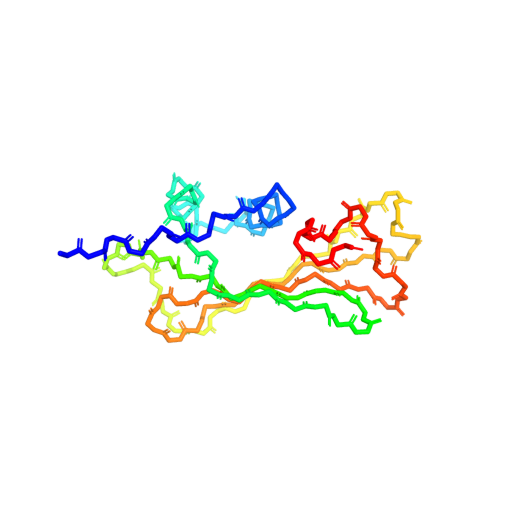88.94 86 TRP A C 1
ATOM 651 O O . TRP A 1 86 ? -8.551 4.416 1.788 1.00 88.94 86 TRP A O 1
ATOM 661 N N . ILE A 1 87 ? -9.316 6.353 2.656 1.00 82.12 87 ILE A N 1
ATOM 662 C CA . ILE A 1 87 ? -10.321 5.748 3.519 1.00 82.12 87 ILE A CA 1
ATOM 663 C C . ILE A 1 87 ? -11.658 5.822 2.792 1.00 82.12 87 ILE A C 1
ATOM 665 O O . ILE A 1 87 ? -12.228 6.906 2.634 1.00 82.12 87 ILE A O 1
ATOM 669 N N . GLU A 1 88 ? -12.130 4.668 2.339 1.00 78.00 88 GLU A N 1
ATOM 670 C CA . GLU A 1 88 ? -13.491 4.488 1.855 1.00 78.00 88 GLU A CA 1
ATOM 671 C C . GLU A 1 88 ? -14.482 4.379 3.022 1.00 78.00 88 GLU A C 1
ATOM 673 O O . GLU A 1 88 ? -14.119 4.331 4.202 1.00 78.00 88 GLU A O 1
ATOM 678 N N . HIS A 1 89 ? -15.770 4.397 2.687 1.00 67.56 89 HIS A N 1
ATOM 679 C CA . HIS A 1 89 ? -16.852 4.321 3.663 1.00 67.56 89 HIS A CA 1
ATOM 680 C C . HIS A 1 89 ? -16.714 3.050 4.528 1.00 67.56 89 HIS A C 1
ATOM 682 O O . HIS A 1 89 ? -16.134 2.047 4.110 1.00 67.56 89 HIS A O 1
ATOM 688 N N . ASP A 1 90 ? -17.229 3.106 5.757 1.00 68.25 90 ASP A N 1
ATOM 689 C CA . ASP A 1 90 ? -17.315 1.953 6.666 1.00 68.25 90 ASP A CA 1
ATOM 690 C C . ASP A 1 90 ? -15.980 1.283 7.028 1.00 68.25 90 ASP A C 1
ATOM 692 O O . ASP A 1 90 ? -15.918 0.076 7.259 1.00 68.25 90 ASP A O 1
ATOM 696 N N . PHE A 1 91 ? -14.921 2.087 7.160 1.00 76.44 91 PHE A N 1
ATOM 697 C CA . PHE A 1 91 ? -13.618 1.638 7.666 1.00 76.44 91 PHE A CA 1
ATOM 698 C C . PHE A 1 91 ? -12.862 0.691 6.722 1.00 76.44 91 PHE A C 1
ATOM 700 O O . PHE A 1 91 ? -12.107 -0.188 7.144 1.00 76.44 91 PHE A O 1
ATOM 707 N N . THR A 1 92 ? -13.043 0.900 5.423 1.00 86.00 92 THR A N 1
ATOM 708 C CA . THR A 1 92 ? -12.237 0.249 4.392 1.00 86.00 92 THR A CA 1
ATOM 709 C C . THR A 1 92 ? -11.108 1.186 3.973 1.00 86.00 92 THR A C 1
ATOM 711 O O . THR A 1 92 ? -11.325 2.367 3.718 1.00 86.00 92 THR A O 1
ATOM 714 N N . LEU A 1 93 ? -9.884 0.672 3.926 1.00 89.44 93 LEU A N 1
ATOM 715 C CA . LEU A 1 93 ? -8.710 1.348 3.395 1.00 89.44 93 LEU A CA 1
ATOM 716 C C . LEU A 1 93 ? -8.368 0.734 2.049 1.00 89.44 93 LEU A C 1
ATOM 718 O O . LEU A 1 93 ? -8.237 -0.484 1.932 1.00 89.44 93 LEU A O 1
ATOM 722 N N . CYS A 1 94 ? -8.148 1.584 1.066 1.00 92.75 94 CYS A N 1
ATOM 723 C CA . CYS A 1 94 ? -7.570 1.182 -0.200 1.00 92.75 94 CYS A CA 1
ATOM 724 C C . CYS A 1 94 ? -6.124 1.659 -0.211 1.00 92.75 94 CYS A C 1
ATOM 726 O O . CYS A 1 94 ? -5.870 2.847 -0.031 1.00 92.75 94 CYS A O 1
ATOM 728 N N . LEU A 1 95 ? -5.189 0.725 -0.367 1.00 95.06 95 LEU A N 1
ATOM 729 C CA . LEU A 1 95 ? -3.762 0.986 -0.505 1.00 95.06 95 LEU A CA 1
ATOM 730 C C . LEU A 1 95 ? -3.355 0.694 -1.944 1.00 95.06 95 LEU A C 1
ATOM 732 O O . LEU A 1 95 ? -3.594 -0.407 -2.428 1.00 95.06 95 LEU A O 1
ATOM 736 N N . GLU A 1 96 ? -2.674 1.628 -2.586 1.00 96.44 96 GLU A N 1
ATOM 737 C CA . GLU A 1 96 ? -2.108 1.455 -3.918 1.00 96.44 96 GLU A CA 1
ATOM 738 C C . GLU A 1 96 ? -0.613 1.777 -3.904 1.00 96.44 96 GLU A C 1
ATOM 740 O O . GLU A 1 96 ? -0.177 2.758 -3.297 1.00 96.44 96 GLU A O 1
ATOM 745 N N . GLY A 1 97 ? 0.176 0.944 -4.578 1.00 96.31 97 GLY A N 1
ATOM 746 C CA . GLY A 1 97 ? 1.573 1.219 -4.898 1.00 96.31 97 GLY A CA 1
ATOM 747 C C . GLY A 1 97 ? 1.751 1.238 -6.406 1.00 96.31 97 GLY A C 1
ATOM 748 O O . GLY A 1 97 ? 1.454 0.235 -7.051 1.00 96.31 97 GLY A O 1
ATOM 749 N N . PHE A 1 98 ? 2.229 2.350 -6.968 1.00 95.38 98 PHE A N 1
ATOM 750 C CA . PHE A 1 98 ? 2.404 2.486 -8.415 1.00 95.38 98 PHE A CA 1
ATOM 751 C C . PHE A 1 98 ? 3.651 3.277 -8.820 1.00 95.38 98 PHE A C 1
ATOM 753 O O . PHE A 1 98 ? 4.197 4.089 -8.068 1.00 95.38 98 PHE A O 1
ATOM 760 N N . SER A 1 99 ? 4.092 3.063 -10.058 1.00 93.88 99 SER A N 1
ATOM 761 C CA . SER A 1 99 ? 5.184 3.809 -10.689 1.00 93.88 99 SER A CA 1
ATOM 762 C C . SER A 1 99 ? 4.865 4.108 -12.150 1.00 93.88 99 SER A C 1
ATOM 764 O O . SER A 1 99 ? 4.148 3.347 -12.788 1.00 93.88 99 SER A O 1
ATOM 766 N N . ASP A 1 100 ? 5.476 5.147 -12.722 1.00 85.69 100 ASP A N 1
ATOM 767 C CA . ASP A 1 100 ? 5.320 5.489 -14.149 1.00 85.69 100 ASP A CA 1
ATOM 768 C C . ASP A 1 100 ? 5.860 4.407 -15.113 1.00 85.69 100 ASP A C 1
ATOM 770 O O . ASP A 1 100 ? 5.714 4.512 -16.332 1.00 85.69 100 ASP A O 1
ATOM 774 N N . ARG A 1 101 ? 6.550 3.385 -14.589 1.00 82.81 101 ARG A N 1
ATOM 775 C CA . ARG A 1 101 ? 7.129 2.273 -15.352 1.00 82.81 101 ARG A CA 1
ATOM 776 C C . ARG A 1 101 ? 6.739 0.937 -14.709 1.00 82.81 101 ARG A C 1
ATOM 778 O O . ARG A 1 101 ? 5.595 0.729 -14.325 1.00 82.81 101 ARG A O 1
ATOM 785 N N . ASN A 1 102 ? 7.689 0.009 -14.630 1.00 85.00 102 ASN A N 1
ATOM 786 C CA . ASN A 1 102 ? 7.466 -1.315 -14.079 1.00 85.00 102 ASN A CA 1
ATOM 787 C C . ASN A 1 102 ? 7.552 -1.270 -12.558 1.00 85.00 102 ASN A C 1
ATOM 789 O O . ASN A 1 102 ? 8.603 -0.935 -12.008 1.00 85.00 102 ASN A O 1
ATOM 793 N N . TRP A 1 103 ? 6.481 -1.705 -11.901 1.00 90.62 103 TRP A N 1
ATOM 794 C CA . TRP A 1 103 ? 6.507 -1.959 -10.472 1.00 90.62 103 TRP A CA 1
ATOM 795 C C . TRP A 1 103 ? 7.273 -3.259 -10.167 1.00 90.62 103 TRP A C 1
ATOM 797 O O . TRP A 1 103 ? 6.980 -4.303 -10.762 1.00 90.62 103 TRP A O 1
ATOM 807 N N . PRO A 1 104 ? 8.279 -3.243 -9.276 1.00 91.62 104 PRO A N 1
ATOM 808 C CA . PRO A 1 104 ? 9.063 -4.431 -8.967 1.00 91.62 104 PRO A CA 1
ATOM 809 C C . PRO A 1 104 ? 8.238 -5.498 -8.243 1.00 91.62 104 PRO A C 1
ATOM 811 O O . PRO A 1 104 ? 7.573 -5.214 -7.246 1.00 91.62 104 PRO A O 1
ATOM 814 N N . LYS A 1 105 ? 8.394 -6.769 -8.643 1.00 91.88 105 LYS A N 1
ATOM 815 C CA . LYS A 1 105 ? 7.806 -7.910 -7.913 1.00 91.88 105 LYS A CA 1
ATOM 816 C C . LYS A 1 105 ? 8.195 -7.922 -6.433 1.00 91.88 105 LYS A C 1
ATOM 818 O O . LYS A 1 105 ? 7.371 -8.245 -5.593 1.00 91.88 105 LYS A O 1
ATOM 823 N N . ALA A 1 106 ? 9.424 -7.519 -6.106 1.00 92.25 106 ALA A N 1
ATOM 824 C CA . ALA A 1 106 ? 9.903 -7.443 -4.724 1.00 92.25 106 ALA A CA 1
ATOM 825 C C . ALA A 1 106 ? 9.133 -6.429 -3.854 1.00 92.25 106 ALA A C 1
ATOM 827 O O . ALA A 1 106 ? 9.095 -6.591 -2.639 1.00 92.25 106 ALA A O 1
ATOM 828 N N . LEU A 1 107 ? 8.506 -5.423 -4.473 1.00 92.56 107 LEU A N 1
ATOM 829 C CA . LEU A 1 107 ? 7.653 -4.425 -3.821 1.00 92.56 107 LEU A CA 1
ATOM 830 C C . LEU A 1 107 ? 6.161 -4.733 -4.021 1.00 92.56 107 LEU A C 1
ATOM 832 O O . LEU A 1 107 ? 5.316 -3.861 -3.865 1.00 92.56 107 LEU A O 1
ATOM 836 N N . THR A 1 108 ? 5.822 -5.957 -4.421 1.00 94.50 108 THR A N 1
ATOM 837 C CA . THR A 1 108 ? 4.444 -6.425 -4.612 1.00 94.50 108 THR A CA 1
ATOM 838 C C . THR A 1 108 ? 4.113 -7.440 -3.514 1.00 94.50 108 THR A C 1
ATOM 840 O O . THR A 1 108 ? 4.994 -8.237 -3.173 1.00 94.50 108 THR A O 1
ATOM 843 N N . PRO A 1 109 ? 2.883 -7.483 -2.967 1.00 95.06 109 PRO A N 1
ATOM 844 C CA . PRO A 1 109 ? 2.457 -8.585 -2.104 1.00 95.06 109 PRO A CA 1
ATOM 845 C C . PRO A 1 109 ? 2.752 -9.946 -2.749 1.00 95.06 109 PRO A C 1
ATOM 847 O O . PRO A 1 109 ? 2.454 -10.160 -3.923 1.00 95.06 109 PRO A O 1
ATOM 850 N N . ARG A 1 110 ? 3.337 -10.879 -1.996 1.00 94.06 110 ARG A N 1
ATOM 851 C CA . ARG A 1 110 ? 3.708 -12.232 -2.436 1.00 94.06 110 ARG A CA 1
ATOM 852 C C . ARG A 1 110 ? 2.525 -12.998 -3.001 1.00 94.06 110 ARG A C 1
ATOM 854 O O . ARG A 1 110 ? 2.715 -13.772 -3.928 1.00 94.06 110 ARG A O 1
ATOM 861 N N . ALA A 1 111 ? 1.318 -12.764 -2.485 1.00 92.19 111 ALA A N 1
ATOM 862 C CA . ALA A 1 111 ? 0.096 -13.345 -3.036 1.00 92.19 111 ALA A CA 1
ATOM 863 C C . ALA A 1 111 ? -0.175 -12.972 -4.513 1.00 92.19 111 ALA A C 1
ATOM 865 O O . ALA A 1 111 ? -0.975 -13.645 -5.156 1.00 92.19 111 ALA A O 1
ATOM 866 N N . LEU A 1 112 ? 0.465 -11.921 -5.041 1.00 91.00 112 LEU A N 1
ATOM 867 C CA . LEU A 1 112 ? 0.329 -11.447 -6.424 1.00 91.00 112 LEU A CA 1
ATOM 868 C C . LEU A 1 112 ? 1.580 -11.696 -7.296 1.00 91.00 112 LEU A C 1
ATOM 870 O O . LEU A 1 112 ? 1.595 -11.279 -8.455 1.00 91.00 112 LEU A O 1
ATOM 874 N N . GLN A 1 113 ? 2.648 -12.293 -6.751 1.00 88.38 113 GLN A N 1
ATOM 875 C CA . GLN A 1 113 ? 3.930 -12.482 -7.455 1.00 88.38 113 GLN A CA 1
ATOM 876 C C . GLN A 1 113 ? 3.958 -13.727 -8.344 1.00 88.38 113 GLN A C 1
ATOM 878 O O . GLN A 1 113 ? 4.616 -13.635 -9.419 1.00 88.38 113 GLN A O 1
#

Secondary structure (DSSP, 8-state):
-----PEEPPHHHHHHHHHHHTT-TTTHHHHHSGGG-EEEEEEEETTEEEEEEE--PPTT---S--EEEEEE--TT-TT-EEEEEEEEGGGEEEEEEE-SSPPPGGGS-GGG-